Protein AF-A0A8T5N9D2-F1 (afdb_monomer)

Foldseek 3Di:
DDPPPPDQDDDDDLVVADAPDWDWDDRDPWIWIWHAYPSDTDIGTDDD

Mean predicted aligned error: 6.7 Å

Solvent-accessible surface area (backbone atoms only — not comparable to full-atom values): 3295 Å² total; per-residue (Å²): 135,82,82,75,77,79,79,84,81,87,87,77,63,77,83,78,50,49,78,83,37,68,48,79,45,77,60,84,96,43,38,34,35,44,27,24,55,94,96,36,82,46,78,42,80,52,80,132

Secondary structure (DSSP, 8-state):
-------------TTTSPBT-EEEEEETTEEEEEEEETTEEEEEEE--

pLDDT: mean 81.83, std 12.42, range [41.22, 92.75]

Nearest PDB structures (foldseek):
  8hn2-assembly1_B  TM=8.267E-01  e=1.963E-01  Chlorobaculum tepidum
  3gce-assembly1_A  TM=8.442E-01  e=5.762E-01  Nocardioides aromaticivorans
  2de6-assembly1_B  TM=8.875E-01  e=5.762E-01  Janthinobacterium
  4nbh-assembly1_B  TM=8.881E-01  e=5.762E-01  Janthinobacterium sp. J3
  4emj-assembly1_B  TM=8.247E-01  e=1.156E+00  Pseudomonas putida

Sequence (48 aa):
MTEEKKKLVLTIDPKTINEGVCEILNLGDERVAVCKENDKLKIFSVKK

Radius of gyration: 13.04 Å; Cα contacts (8 Å, |Δi|>4): 63; chains: 1; bounding box: 39×26×22 Å

Structure (mmCIF, N/CA/C/O backbone):
data_AF-A0A8T5N9D2-F1
#
_entry.id   AF-A0A8T5N9D2-F1
#
loop_
_atom_site.group_PDB
_atom_site.id
_atom_site.type_symbol
_atom_site.label_atom_id
_atom_site.label_alt_id
_atom_site.label_comp_id
_atom_site.label_asym_id
_atom_site.label_entity_id
_atom_site.label_seq_id
_atom_site.pdbx_PDB_ins_code
_atom_site.Cartn_x
_atom_site.Cartn_y
_atom_site.Cartn_z
_atom_site.occupancy
_atom_site.B_iso_or_equiv
_atom_site.auth_seq_id
_atom_site.auth_comp_id
_atom_site.auth_asym_id
_atom_site.auth_atom_id
_atom_site.pdbx_PDB_model_num
ATOM 1 N N . MET A 1 1 ? 29.132 18.266 -8.599 1.00 41.22 1 MET A N 1
ATOM 2 C CA . MET A 1 1 ? 27.802 17.962 -9.164 1.00 41.22 1 MET A CA 1
ATOM 3 C C . MET A 1 1 ? 27.017 17.256 -8.082 1.00 41.22 1 MET A C 1
ATOM 5 O O . MET A 1 1 ? 27.286 16.097 -7.809 1.00 41.22 1 MET A O 1
ATOM 9 N N . THR A 1 2 ? 26.179 17.991 -7.365 1.00 45.97 2 THR A N 1
ATOM 10 C CA . THR A 1 2 ? 25.422 17.460 -6.230 1.00 45.97 2 THR A CA 1
ATOM 11 C C . THR A 1 2 ? 24.195 16.760 -6.804 1.00 45.97 2 THR A C 1
ATOM 13 O O . THR A 1 2 ? 23.356 17.421 -7.406 1.00 45.97 2 THR A O 1
ATOM 16 N N . GLU A 1 3 ? 24.127 15.431 -6.712 1.00 56.41 3 GLU A N 1
ATOM 17 C CA . GLU A 1 3 ? 22.942 14.670 -7.118 1.00 56.41 3 GLU A CA 1
ATOM 18 C C . GLU A 1 3 ? 21.761 15.078 -6.228 1.00 56.41 3 GLU A C 1
ATOM 20 O O . GLU A 1 3 ? 21.628 14.637 -5.084 1.00 56.41 3 GLU A O 1
ATOM 25 N N . GLU A 1 4 ? 20.902 15.960 -6.735 1.00 55.94 4 GLU A N 1
ATOM 26 C CA . GLU A 1 4 ? 19.592 16.204 -6.146 1.00 55.94 4 GLU A CA 1
ATOM 27 C C . GLU A 1 4 ? 18.786 14.908 -6.254 1.00 55.94 4 GLU A C 1
ATOM 29 O O . GLU A 1 4 ? 18.235 14.574 -7.305 1.00 55.94 4 GLU A O 1
ATOM 34 N N . LYS A 1 5 ? 18.720 14.143 -5.157 1.00 59.44 5 LYS A N 1
ATOM 35 C CA . LYS A 1 5 ? 17.741 13.064 -5.006 1.00 59.44 5 LYS A CA 1
ATOM 36 C C . LYS A 1 5 ? 16.356 13.673 -5.214 1.00 59.44 5 LYS A C 1
ATOM 38 O O . LYS A 1 5 ? 15.827 14.316 -4.306 1.00 59.44 5 LYS A O 1
ATOM 43 N N . LYS A 1 6 ? 15.771 13.478 -6.400 1.00 64.25 6 LYS A N 1
ATOM 44 C CA . LYS A 1 6 ? 14.368 13.806 -6.670 1.00 64.25 6 LYS A CA 1
ATOM 45 C C . LYS A 1 6 ? 13.524 13.119 -5.599 1.00 64.25 6 LYS A C 1
ATOM 47 O O . LYS A 1 6 ? 13.394 11.898 -5.596 1.00 64.25 6 LYS A O 1
ATOM 52 N N . LYS A 1 7 ? 12.981 13.898 -4.662 1.00 68.56 7 LYS A N 1
ATOM 53 C CA . LYS A 1 7 ? 11.993 13.390 -3.711 1.00 68.56 7 LYS A CA 1
ATOM 54 C C . LYS A 1 7 ? 10.731 13.074 -4.499 1.00 68.56 7 LYS A C 1
ATOM 56 O O . LYS A 1 7 ? 10.036 13.983 -4.942 1.00 68.56 7 LYS A O 1
ATOM 61 N N . LEU A 1 8 ? 10.451 11.790 -4.681 1.00 74.00 8 LEU A N 1
ATOM 62 C CA . LEU A 1 8 ? 9.136 11.342 -5.109 1.00 74.00 8 LEU A CA 1
ATOM 63 C C . LEU A 1 8 ? 8.169 11.556 -3.940 1.00 74.00 8 LEU A C 1
ATOM 65 O O . LEU A 1 8 ? 8.390 11.049 -2.841 1.00 74.00 8 LEU A O 1
ATOM 69 N N . VAL A 1 9 ? 7.132 12.357 -4.170 1.00 80.69 9 VAL A N 1
ATOM 70 C CA . VAL A 1 9 ? 6.085 12.647 -3.186 1.00 80.69 9 VAL A CA 1
ATOM 71 C C . VAL A 1 9 ? 4.805 11.976 -3.658 1.00 80.69 9 VAL A C 1
ATOM 73 O O . VAL A 1 9 ? 4.377 12.187 -4.790 1.00 80.69 9 VAL A O 1
ATOM 76 N N . LEU A 1 10 ? 4.207 11.169 -2.784 1.00 81.56 10 LEU A N 1
ATOM 77 C CA . LEU A 1 10 ? 2.918 10.529 -3.010 1.00 81.56 10 LEU A CA 1
ATOM 78 C C . LEU A 1 10 ? 1.875 11.211 -2.127 1.00 81.56 10 LEU A C 1
ATOM 80 O O . LEU A 1 10 ? 2.015 11.226 -0.904 1.00 81.56 10 LEU A O 1
ATOM 84 N N . THR A 1 11 ? 0.837 11.759 -2.746 1.00 85.62 11 THR A N 1
ATOM 85 C CA . THR A 1 11 ? -0.297 12.360 -2.038 1.00 85.62 11 THR A CA 1
ATOM 86 C C . THR A 1 11 ? -1.487 11.425 -2.158 1.00 85.62 11 THR A C 1
ATOM 88 O O . THR A 1 11 ? -1.872 11.062 -3.267 1.00 85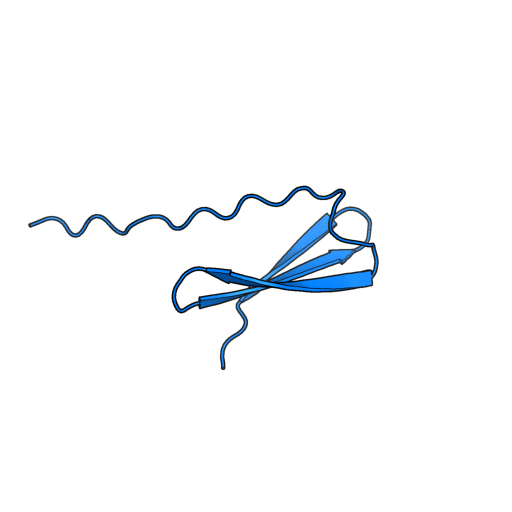.62 11 THR A O 1
ATOM 91 N N . ILE A 1 12 ? -2.062 11.035 -1.024 1.00 84.75 12 ILE A N 1
ATOM 92 C CA . ILE A 1 12 ? -3.175 10.085 -0.953 1.00 84.75 12 ILE A CA 1
ATOM 93 C C . ILE A 1 12 ? -4.274 10.720 -0.119 1.00 84.75 12 ILE A C 1
ATOM 95 O O . ILE A 1 12 ? -4.007 11.199 0.984 1.00 84.75 12 ILE A O 1
ATOM 99 N N . ASP A 1 13 ? -5.500 10.711 -0.633 1.00 86.44 13 ASP A N 1
ATOM 100 C CA . ASP A 1 13 ? -6.664 11.070 0.165 1.00 86.44 13 ASP A CA 1
ATOM 101 C C . ASP A 1 13 ? -7.105 9.835 0.978 1.00 86.44 13 ASP A C 1
ATOM 103 O O . ASP A 1 13 ? -7.484 8.816 0.402 1.00 86.44 13 ASP A O 1
ATOM 107 N N . PRO A 1 14 ? -7.091 9.877 2.321 1.00 80.44 14 PRO A N 1
ATOM 108 C CA . PRO A 1 14 ? -7.535 8.754 3.149 1.00 80.44 14 PRO A CA 1
ATOM 109 C C . PRO A 1 14 ? -9.009 8.364 2.940 1.00 80.44 14 PRO A C 1
ATOM 111 O O . PRO A 1 14 ? -9.432 7.315 3.436 1.00 80.44 14 PRO A O 1
ATOM 114 N N . LYS A 1 15 ? -9.809 9.183 2.246 1.00 85.75 15 LYS A N 1
ATOM 115 C CA . LYS A 1 15 ? -11.196 8.861 1.879 1.00 85.75 15 LYS A CA 1
ATOM 116 C C . LYS A 1 15 ? -11.308 7.956 0.655 1.00 85.75 15 LYS A C 1
ATOM 118 O O . LYS A 1 15 ? -12.347 7.325 0.494 1.00 85.75 15 LYS A O 1
ATOM 123 N N . THR A 1 16 ? -10.284 7.896 -0.198 1.00 86.12 16 THR A N 1
ATOM 124 C CA . THR A 1 16 ? -10.317 7.067 -1.414 1.00 86.12 16 THR A CA 1
ATOM 125 C C . THR A 1 16 ? -9.916 5.622 -1.139 1.00 86.12 16 THR A C 1
ATOM 127 O O . THR A 1 16 ? -10.345 4.728 -1.859 1.00 86.12 16 THR A O 1
ATOM 130 N N . ILE A 1 17 ? -9.131 5.378 -0.084 1.00 86.38 17 ILE A N 1
ATOM 131 C CA . ILE A 1 17 ? -8.781 4.026 0.360 1.00 86.38 17 ILE A CA 1
ATOM 132 C C . ILE A 1 17 ? -9.903 3.504 1.264 1.00 86.38 17 ILE A C 1
ATOM 134 O O . ILE A 1 17 ? -10.193 4.082 2.316 1.00 86.38 17 ILE A O 1
ATOM 138 N N . ASN A 1 18 ? -10.517 2.392 0.870 1.00 87.56 18 ASN A N 1
ATOM 139 C CA . ASN A 1 18 ? -11.527 1.723 1.683 1.00 87.56 18 ASN A CA 1
ATOM 140 C C . ASN A 1 18 ? -10.884 0.948 2.840 1.00 87.56 18 ASN A C 1
ATOM 142 O O . ASN A 1 18 ? -9.795 0.391 2.712 1.00 87.56 18 ASN A O 1
ATOM 146 N N . GLU A 1 19 ? -11.582 0.895 3.972 1.00 90.19 19 GLU A N 1
ATOM 147 C CA . GLU A 1 19 ? -11.149 0.127 5.140 1.00 90.19 19 GLU A CA 1
ATOM 148 C C . GLU A 1 19 ? -10.992 -1.361 4.789 1.00 90.19 19 GLU A C 1
ATOM 150 O O . GLU A 1 19 ? -11.858 -1.950 4.139 1.00 90.19 19 GLU A O 1
ATOM 155 N N . GLY A 1 20 ? -9.878 -1.967 5.206 1.00 86.88 20 GLY A N 1
ATOM 156 C CA . GLY A 1 20 ? -9.555 -3.364 4.900 1.00 86.88 20 GLY A CA 1
ATOM 157 C C . GLY A 1 20 ? -9.069 -3.605 3.466 1.00 86.88 20 GLY A C 1
ATOM 158 O 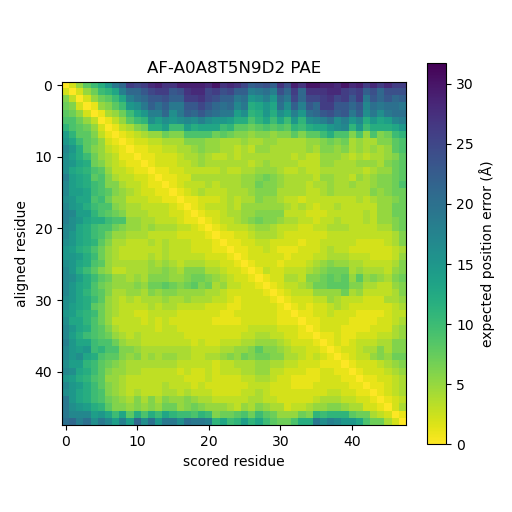O . GLY A 1 20 ? -8.798 -4.751 3.106 1.00 86.88 20 GLY A O 1
ATOM 159 N N . VAL A 1 21 ? -8.928 -2.552 2.653 1.00 86.25 21 VAL A N 1
ATOM 160 C CA . VAL A 1 21 ? -8.383 -2.626 1.292 1.00 86.25 21 VAL A CA 1
ATOM 161 C C . VAL A 1 21 ? -6.970 -2.050 1.262 1.00 86.25 21 VAL A C 1
ATOM 163 O O . VAL A 1 21 ? -6.671 -1.039 1.900 1.00 86.25 21 VAL A O 1
ATOM 166 N N . CYS A 1 22 ? -6.102 -2.709 0.494 1.00 89.81 22 CYS A N 1
ATOM 167 C CA . CYS A 1 22 ? -4.763 -2.239 0.170 1.00 89.81 22 CYS A CA 1
ATOM 168 C C . CYS A 1 22 ? -4.686 -1.890 -1.316 1.00 89.81 2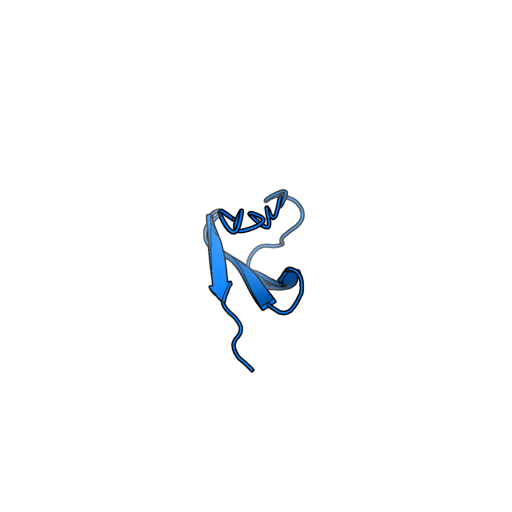2 CYS A C 1
ATOM 170 O O . CYS A 1 22 ? -4.931 -2.749 -2.163 1.00 89.81 22 CYS A O 1
ATOM 172 N N . GLU A 1 23 ? -4.2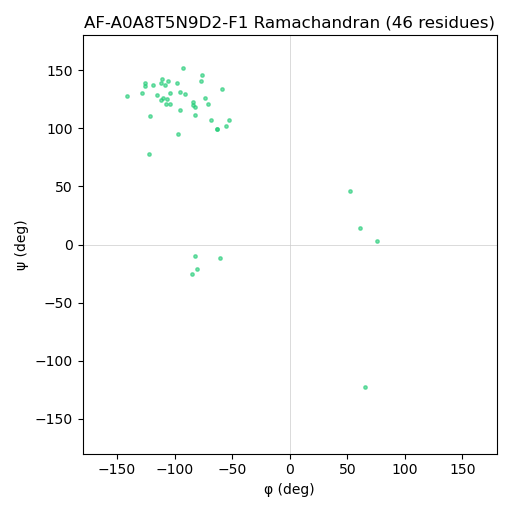94 -0.662 -1.636 1.00 90.31 23 GLU A N 1
ATOM 173 C CA . GLU A 1 23 ? -3.992 -0.256 -3.007 1.00 90.31 23 GLU A CA 1
ATOM 174 C C . GLU A 1 23 ? -2.489 -0.297 -3.273 1.00 90.31 23 GLU A C 1
ATOM 176 O O . GLU A 1 23 ? -1.683 0.114 -2.442 1.00 90.31 23 GLU A O 1
ATOM 181 N N . ILE A 1 24 ? -2.104 -0.786 -4.452 1.00 90.38 24 ILE A N 1
ATOM 182 C CA . ILE A 1 24 ? -0.715 -0.766 -4.914 1.00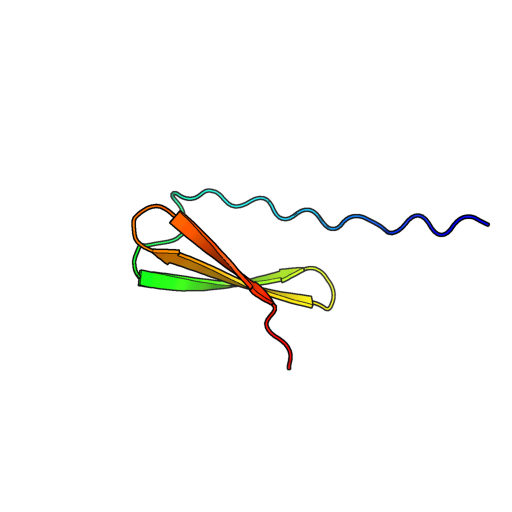 90.38 24 ILE A CA 1
ATOM 183 C C . ILE A 1 24 ? -0.527 0.475 -5.780 1.00 90.38 24 ILE A C 1
ATOM 185 O O . ILE A 1 24 ? -1.108 0.581 -6.860 1.00 90.38 24 ILE A O 1
ATOM 189 N N . LEU A 1 25 ? 0.323 1.390 -5.331 1.00 88.62 25 LEU A N 1
ATOM 190 C CA . LEU A 1 25 ? 0.671 2.609 -6.048 1.00 88.62 25 LEU A CA 1
ATOM 191 C C . LEU A 1 25 ? 2.101 2.497 -6.582 1.00 88.62 25 LEU A C 1
ATOM 193 O O . LEU A 1 25 ? 3.007 2.013 -5.900 1.00 88.62 25 LEU A O 1
ATOM 197 N N . ASN A 1 26 ? 2.299 2.929 -7.827 1.00 86.00 26 ASN A N 1
ATOM 198 C CA . ASN A 1 26 ? 3.620 2.973 -8.448 1.00 86.00 26 ASN A CA 1
ATOM 199 C C . ASN A 1 26 ? 4.248 4.347 -8.185 1.00 86.00 26 ASN A C 1
ATOM 201 O O . ASN A 1 26 ? 3.625 5.379 -8.442 1.00 86.00 26 ASN A O 1
ATOM 205 N N . LEU A 1 27 ? 5.483 4.354 -7.698 1.00 83.62 27 LEU A N 1
ATOM 206 C CA . LEU A 1 27 ? 6.270 5.536 -7.384 1.00 83.62 27 LEU A CA 1
ATOM 207 C C . LEU A 1 27 ? 7.574 5.498 -8.195 1.00 83.62 27 LEU A C 1
ATOM 209 O O . LEU A 1 27 ? 8.630 5.112 -7.702 1.00 83.62 27 LEU A O 1
ATOM 213 N N . GLY A 1 28 ? 7.484 5.853 -9.478 1.00 82.25 28 GLY A N 1
ATOM 214 C CA . GLY A 1 28 ? 8.580 5.618 -10.422 1.00 82.25 28 GLY A CA 1
ATOM 215 C C . GLY A 1 28 ? 8.814 4.117 -10.611 1.00 82.25 28 GLY A C 1
ATOM 216 O O . GLY A 1 28 ? 7.885 3.398 -10.974 1.00 82.25 28 GLY A O 1
ATOM 217 N N . ASP A 1 29 ? 10.034 3.653 -10.336 1.00 83.38 29 ASP A N 1
ATOM 218 C CA . ASP A 1 29 ? 10.402 2.230 -10.375 1.00 83.38 29 ASP A CA 1
ATOM 219 C C . ASP A 1 29 ? 10.025 1.461 -9.095 1.00 83.38 29 ASP A C 1
ATOM 221 O O . ASP A 1 29 ? 10.109 0.231 -9.053 1.00 83.38 29 ASP A O 1
ATOM 225 N N . GLU A 1 30 ? 9.605 2.165 -8.041 1.00 83.69 30 GLU A N 1
ATOM 226 C CA . GLU A 1 30 ? 9.194 1.553 -6.780 1.00 83.69 30 GLU A CA 1
ATOM 227 C C . GLU A 1 30 ? 7.686 1.299 -6.745 1.00 83.69 30 GLU A C 1
ATOM 229 O O . GLU A 1 30 ? 6.882 2.005 -7.353 1.00 83.69 30 GLU A O 1
ATOM 234 N N . ARG A 1 31 ? 7.278 0.280 -5.990 1.00 89.31 31 ARG A N 1
ATOM 235 C CA . ARG A 1 31 ? 5.873 0.005 -5.690 1.00 89.31 31 ARG A CA 1
ATOM 236 C C . ARG A 1 31 ? 5.651 0.099 -4.198 1.00 89.31 31 ARG A C 1
ATOM 238 O O . ARG A 1 31 ? 6.445 -0.422 -3.415 1.00 89.31 31 ARG A O 1
ATOM 245 N N . VAL A 1 32 ? 4.555 0.730 -3.805 1.00 91.81 32 VAL A N 1
ATOM 24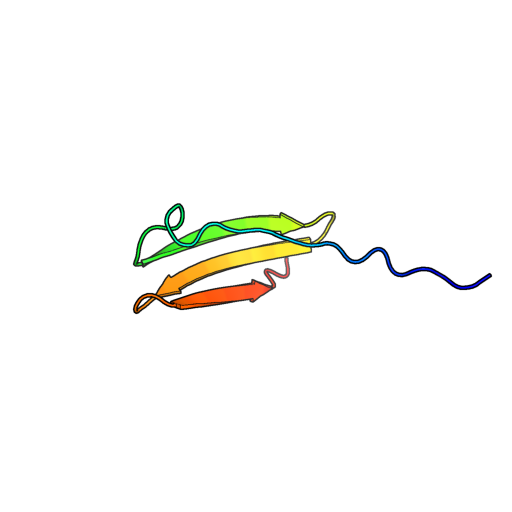6 C CA . VAL A 1 32 ? 4.130 0.811 -2.409 1.00 91.81 32 VAL A CA 1
ATOM 247 C C . VAL A 1 32 ? 2.699 0.316 -2.274 1.00 91.81 32 VAL A C 1
ATOM 249 O O . VAL A 1 32 ? 1.857 0.601 -3.118 1.00 91.81 32 VAL A O 1
ATOM 252 N N . ALA A 1 33 ? 2.427 -0.443 -1.221 1.00 92.31 33 ALA A N 1
ATOM 253 C CA . ALA A 1 33 ? 1.086 -0.831 -0.825 1.00 92.31 33 ALA A CA 1
ATOM 254 C C . ALA A 1 33 ? 0.597 0.146 0.240 1.00 92.31 33 ALA A C 1
ATOM 256 O O . ALA A 1 33 ? 1.306 0.410 1.212 1.00 92.31 33 ALA A O 1
ATOM 257 N N . VAL A 1 34 ? -0.609 0.664 0.063 1.00 92.75 34 VAL A N 1
ATOM 258 C CA . VAL A 1 34 ? -1.247 1.595 0.986 1.00 92.75 34 VAL A CA 1
ATOM 259 C C . VAL A 1 34 ? -2.546 0.971 1.446 1.0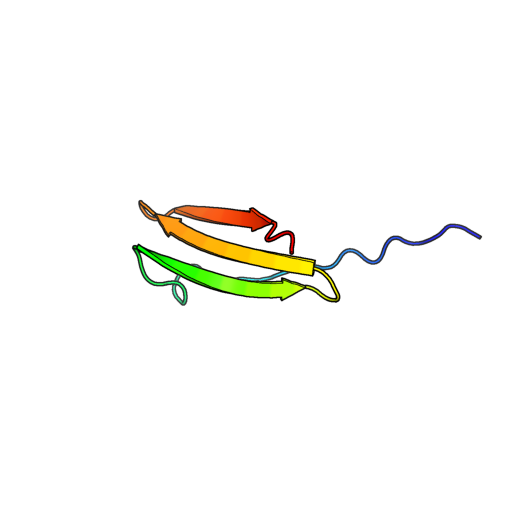0 92.75 34 VAL A C 1
ATOM 261 O O . VAL A 1 34 ? -3.477 0.809 0.665 1.00 92.75 34 VAL A O 1
ATOM 264 N N . CYS A 1 35 ? -2.584 0.597 2.716 1.00 92.25 35 CYS A N 1
ATOM 265 C CA . CYS A 1 35 ? -3.719 -0.065 3.340 1.00 92.25 35 CYS A CA 1
ATOM 266 C C . CYS A 1 35 ? -4.382 0.875 4.336 1.00 92.25 35 CYS A C 1
ATOM 268 O O . CYS A 1 35 ? -3.679 1.583 5.061 1.00 92.25 35 CYS A O 1
ATOM 270 N N . LYS A 1 36 ? -5.711 0.843 4.428 1.00 91.25 36 LYS A N 1
ATOM 271 C CA . LYS A 1 36 ? -6.436 1.527 5.502 1.00 91.25 36 LYS A CA 1
ATOM 272 C C . LYS A 1 36 ? -6.912 0.518 6.543 1.00 91.25 36 LYS A C 1
ATOM 274 O O . LYS A 1 36 ? -7.613 -0.438 6.217 1.00 91.25 36 LYS A O 1
ATOM 279 N N . GLU A 1 37 ? -6.472 0.717 7.780 1.00 90.38 37 GLU A N 1
ATOM 280 C CA . GLU A 1 37 ? -6.842 -0.098 8.935 1.00 90.38 37 GLU A CA 1
ATOM 281 C C . GLU A 1 37 ? -7.013 0.783 10.171 1.00 90.38 37 GLU A C 1
ATOM 283 O O . GLU A 1 37 ? -6.089 1.496 10.572 1.00 90.38 37 GLU A O 1
ATOM 288 N N . ASN A 1 38 ? -8.151 0.652 10.841 1.00 88.50 38 ASN A N 1
ATOM 289 C CA . ASN A 1 38 ? -8.531 1.399 12.034 1.00 88.50 38 ASN A CA 1
ATOM 290 C C . ASN A 1 38 ? -8.398 2.917 11.833 1.00 88.50 38 ASN A C 1
ATOM 292 O O . ASN A 1 38 ? -7.795 3.604 12.661 1.00 88.50 38 ASN A O 1
ATOM 296 N N . ASP A 1 39 ? -8.902 3.415 10.699 1.00 84.00 39 ASP A N 1
ATOM 297 C CA . ASP A 1 39 ? -8.806 4.821 10.269 1.00 84.00 39 ASP A CA 1
ATOM 298 C C . ASP A 1 39 ? -7.362 5.334 10.066 1.00 84.00 39 ASP A C 1
ATOM 300 O O . ASP A 1 39 ? -7.112 6.529 9.919 1.00 84.00 39 ASP A O 1
ATOM 304 N N . LYS A 1 40 ? -6.378 4.428 10.012 1.00 87.81 40 LYS A N 1
ATOM 305 C CA . LYS A 1 40 ? -4.969 4.751 9.762 1.00 87.81 40 LYS A CA 1
ATOM 306 C C . LYS A 1 40 ? -4.532 4.211 8.413 1.00 87.81 40 LYS A C 1
ATOM 308 O O . LYS A 1 40 ? -4.824 3.071 8.063 1.00 87.81 40 LYS A O 1
ATOM 313 N N . LEU A 1 41 ? -3.756 5.011 7.689 1.00 89.75 41 LEU A N 1
ATOM 314 C CA . LEU A 1 41 ? -3.052 4.548 6.500 1.00 89.75 41 LEU A CA 1
ATOM 315 C C . LEU A 1 41 ? -1.735 3.884 6.913 1.00 89.75 41 LEU A C 1
ATOM 317 O O . LEU A 1 41 ? -0.892 4.503 7.565 1.00 89.75 41 LEU A O 1
ATOM 321 N N . LYS A 1 42 ? -1.551 2.627 6.520 1.00 91.06 42 LYS A N 1
ATOM 322 C CA . LYS A 1 42 ? -0.288 1.895 6.616 1.00 91.06 42 LYS A CA 1
ATOM 323 C C . LYS A 1 42 ? 0.334 1.816 5.228 1.00 91.06 42 LYS A C 1
ATOM 325 O O . LYS A 1 42 ? -0.337 1.434 4.274 1.00 91.06 42 LYS A O 1
ATOM 330 N N . ILE A 1 43 ? 1.609 2.175 5.123 1.00 91.19 43 ILE A N 1
ATOM 331 C CA . ILE A 1 43 ? 2.351 2.189 3.860 1.00 91.19 43 ILE A CA 1
ATOM 332 C C . ILE A 1 43 ? 3.459 1.144 3.942 1.00 91.19 43 ILE A C 1
ATOM 334 O O . ILE A 1 43 ? 4.247 1.149 4.889 1.00 91.19 43 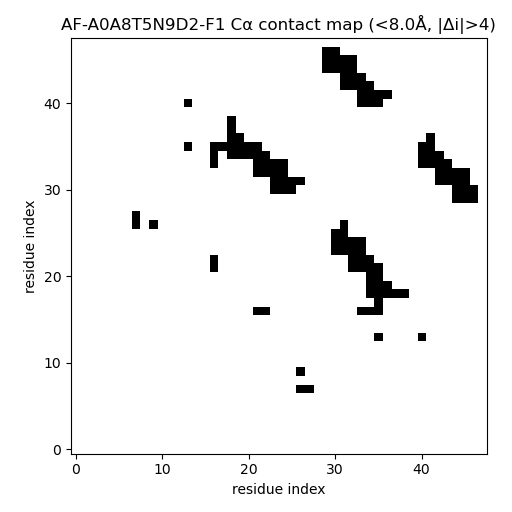ILE A O 1
ATOM 338 N N . PHE A 1 44 ? 3.534 0.271 2.944 1.00 90.38 44 PHE A N 1
ATOM 339 C CA . PHE A 1 44 ? 4.528 -0.791 2.850 1.00 90.38 44 PHE A CA 1
ATOM 340 C C . PHE A 1 44 ? 5.257 -0.706 1.514 1.00 90.38 44 PHE A C 1
ATOM 342 O O . PHE A 1 44 ? 4.631 -0.538 0.471 1.00 90.38 44 PHE A O 1
ATOM 349 N N . SER A 1 45 ? 6.577 -0.867 1.515 1.00 88.44 45 SER A N 1
ATOM 350 C CA . SER A 1 45 ? 7.335 -1.032 0.274 1.00 88.44 45 SER A CA 1
ATOM 351 C C . SER A 1 45 ? 7.097 -2.430 -0.292 1.00 88.44 45 SER A C 1
ATOM 353 O O . SER A 1 45 ? 7.317 -3.428 0.394 1.00 88.44 45 SER A O 1
ATOM 355 N N . VAL A 1 46 ? 6.687 -2.512 -1.553 1.00 86.50 46 VAL A N 1
ATOM 356 C CA . VAL A 1 46 ? 6.478 -3.774 -2.264 1.00 86.50 46 VAL A CA 1
ATOM 357 C C . VAL A 1 46 ? 7.734 -4.044 -3.077 1.00 86.50 46 VAL A C 1
ATOM 359 O O . VAL A 1 46 ? 7.909 -3.517 -4.176 1.00 86.50 46 VAL A O 1
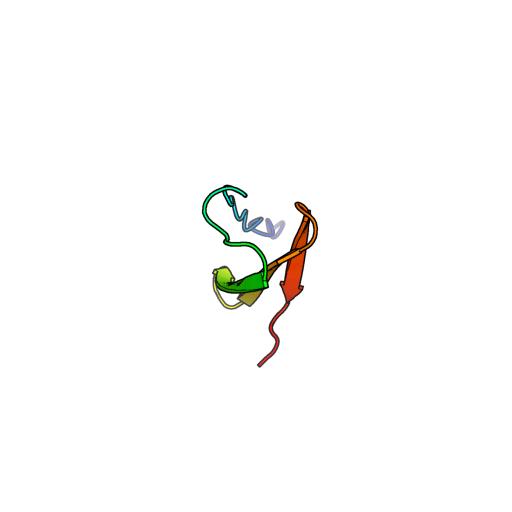ATOM 362 N N . LYS A 1 47 ? 8.645 -4.835 -2.506 1.00 77.00 47 LYS A N 1
ATOM 363 C CA . LYS A 1 47 ? 9.782 -5.371 -3.260 1.00 77.00 47 LYS A CA 1
ATOM 364 C C . LYS A 1 47 ? 9.299 -6.533 -4.125 1.00 77.00 47 LYS A C 1
ATOM 366 O O . LYS A 1 47 ? 8.428 -7.292 -3.706 1.00 77.00 47 LYS A O 1
ATOM 371 N N . LYS A 1 48 ? 9.831 -6.599 -5.343 1.00 60.84 48 LYS A N 1
ATOM 372 C CA . LYS A 1 48 ? 9.574 -7.677 -6.297 1.00 60.84 48 LYS A CA 1
ATOM 373 C C . LYS A 1 48 ? 10.180 -8.990 -5.814 1.00 60.84 48 LYS A C 1
ATOM 375 O O . LYS A 1 48 ? 11.257 -8.918 -5.179 1.00 60.84 48 LYS A O 1
#